Protein AF-A0A3B0W402-F1 (afdb_monomer)

Foldseek 3Di:
DPPPCPVDVVLLVLLVCCLVCVVVLVHPAQALVSSCVSVVHDSVVLVVLLVDPVNVSSVVSRVSSLVRRLVCLVVCCVVVVDDVVVSVVSVVVVVDDDDDDD

InterPro domains:
  IPR032066 DNA-packaging protein gp3 [PF16677] (5-101)

Solvent-accessible surface area (backbone atoms only — not comparable to full-atom values): 6105 Å² total; per-residue (Å²): 129,90,79,80,74,71,83,44,74,62,52,53,49,55,50,55,45,41,65,75,43,31,63,80,72,74,36,98,60,54,38,69,66,60,50,21,62,76,71,72,46,55,58,68,56,56,54,52,44,54,74,35,81,95,32,54,70,53,30,52,52,55,49,52,27,50,50,51,31,49,53,49,42,52,54,32,46,72,74,59,78,42,62,61,70,62,38,52,59,54,40,40,80,75,69,54,72,89,81,77,83,127

Mean predicted aligned error: 6.71 Å

Organism: NCBI:txid652676

Sequence (102 aa):
MARLTIYNKKVLKDANDYLKNYESYNHPLPGITGLSRVLGISLSALKRWRNDEDKQELKTTLEMIKDEQHLLLISKGIIGGFNVAICKLMLHNFGYSNKQKK

Secondary structure (DSSP, 8-state):
-------SHHHHHHHHHHHHHGGGGT-SS--HHHHHHHHT--HHHHHHHHT-GGGHHHHHHHHHHHHHHHHHHHHHHHHT-S-HHHHHHHHHTTT-------

Structure (mmCIF, N/CA/C/O backbone):
data_AF-A0A3B0W402-F1
#
_entry.id   AF-A0A3B0W402-F1
#
loop_
_atom_site.group_PDB
_atom_site.id
_atom_site.type_symbol
_atom_site.label_atom_id
_atom_site.label_alt_id
_atom_site.label_comp_id
_atom_site.label_asym_id
_atom_site.label_entity_id
_atom_site.label_seq_id
_atom_site.pdbx_PDB_ins_code
_atom_site.Cartn_x
_atom_site.Cartn_y
_atom_site.Cartn_z
_atom_site.occupancy
_atom_site.B_iso_or_equiv
_atom_site.auth_seq_id
_atom_site.auth_comp_id
_atom_site.auth_asym_id
_atom_site.auth_atom_id
_atom_site.pdbx_PDB_model_num
ATOM 1 N N . MET A 1 1 ? -26.695 8.192 10.541 1.00 37.34 1 MET A N 1
ATOM 2 C CA . MET A 1 1 ? -26.010 7.073 9.853 1.00 37.34 1 MET A CA 1
ATOM 3 C C . MET A 1 1 ? -25.121 6.346 10.847 1.00 37.34 1 MET A C 1
ATOM 5 O O . MET A 1 1 ? -24.252 6.986 11.425 1.00 37.34 1 MET A O 1
ATOM 9 N N . ALA A 1 2 ? -25.352 5.050 11.067 1.00 34.50 2 ALA A N 1
ATOM 10 C CA . ALA A 1 2 ? -24.548 4.224 11.963 1.00 34.50 2 ALA A CA 1
ATOM 11 C C . ALA A 1 2 ? -23.068 4.271 11.545 1.00 34.50 2 ALA A C 1
ATOM 13 O O . ALA A 1 2 ? -22.686 3.800 10.473 1.00 34.50 2 ALA A O 1
ATOM 14 N N . ARG A 1 3 ? -22.246 4.910 12.382 1.00 44.78 3 ARG A N 1
ATOM 15 C CA . ARG A 1 3 ? -20.794 4.969 12.247 1.00 44.78 3 ARG A CA 1
ATOM 16 C C . ARG A 1 3 ? -20.284 3.563 12.542 1.00 44.78 3 ARG A C 1
ATOM 18 O O . ARG A 1 3 ? -20.071 3.214 13.694 1.00 44.78 3 ARG A O 1
ATOM 25 N N . LEU A 1 4 ? -20.141 2.739 11.508 1.00 42.34 4 LEU A N 1
ATOM 26 C CA . LEU A 1 4 ? -19.410 1.476 11.588 1.00 42.34 4 LEU A CA 1
ATOM 27 C C . LEU A 1 4 ? -17.936 1.815 11.857 1.00 42.34 4 LEU A C 1
ATOM 29 O O . LEU A 1 4 ? -17.109 1.878 10.949 1.00 42.34 4 LEU A O 1
ATOM 33 N N . THR A 1 5 ? -17.605 2.116 13.114 1.00 56.25 5 THR A N 1
ATOM 34 C CA . THR A 1 5 ? -16.232 2.235 13.605 1.00 56.25 5 THR A CA 1
ATOM 35 C C . THR A 1 5 ? -15.652 0.832 13.719 1.00 56.25 5 THR A C 1
ATOM 37 O O . THR A 1 5 ? -15.414 0.320 14.803 1.00 56.25 5 THR A O 1
ATOM 40 N N . ILE A 1 6 ? -15.408 0.204 12.567 1.00 56.47 6 ILE A N 1
ATOM 41 C CA . ILE A 1 6 ? -14.598 -1.020 12.454 1.00 56.47 6 ILE A CA 1
ATOM 42 C C . ILE A 1 6 ? -13.106 -0.665 12.626 1.00 56.47 6 ILE A C 1
ATOM 44 O O . ILE A 1 6 ? -12.237 -1.507 12.447 1.00 56.47 6 ILE A O 1
ATOM 48 N N . TYR A 1 7 ? -12.776 0.587 12.972 1.00 61.12 7 TYR A N 1
ATOM 49 C CA . TYR A 1 7 ? -11.423 0.964 13.353 1.00 61.12 7 TYR A CA 1
ATOM 50 C C . TYR A 1 7 ? -11.090 0.313 14.697 1.00 61.12 7 TYR A C 1
ATOM 52 O O . TYR A 1 7 ? -11.416 0.816 15.767 1.00 61.12 7 TYR A O 1
ATOM 60 N N . ASN A 1 8 ? -10.501 -0.869 14.603 1.00 67.94 8 ASN A N 1
ATOM 61 C CA . ASN A 1 8 ? -10.060 -1.703 15.705 1.00 67.94 8 ASN A CA 1
ATOM 62 C C . ASN A 1 8 ? -8.584 -2.050 15.455 1.00 67.94 8 ASN A C 1
ATOM 64 O O . ASN A 1 8 ? -8.127 -2.014 14.311 1.00 67.94 8 ASN A O 1
ATOM 68 N N . LYS A 1 9 ? -7.849 -2.469 16.491 1.00 75.69 9 LYS A N 1
ATOM 69 C CA . LYS A 1 9 ? -6.468 -2.981 16.401 1.00 75.69 9 LYS A CA 1
ATOM 70 C C . LYS A 1 9 ? -6.294 -4.037 15.299 1.00 75.69 9 LYS A C 1
ATOM 72 O O . LYS A 1 9 ? -5.212 -4.172 14.740 1.00 75.69 9 LYS A O 1
ATOM 77 N N . LYS A 1 10 ? -7.372 -4.747 14.946 1.00 80.81 10 LYS A N 1
ATOM 78 C CA . LYS A 1 10 ? -7.415 -5.681 13.816 1.00 80.81 10 LYS A CA 1
ATOM 79 C C . LYS A 1 10 ? -7.106 -5.014 12.467 1.00 80.81 10 LYS A C 1
ATOM 81 O O . LYS A 1 10 ? -6.288 -5.538 11.734 1.00 80.81 10 LYS A O 1
ATOM 86 N N . VAL A 1 11 ? -7.663 -3.835 12.179 1.00 84.12 11 VAL A N 1
ATOM 87 C CA . VAL A 1 11 ? -7.396 -3.100 10.926 1.00 84.12 11 VAL A CA 1
ATOM 88 C C . VAL A 1 11 ? -5.922 -2.724 10.812 1.00 84.12 11 VAL A C 1
ATOM 90 O O . VAL A 1 11 ? -5.333 -2.877 9.749 1.00 84.12 11 VAL A O 1
ATOM 93 N N . LEU A 1 12 ? -5.317 -2.253 11.906 1.00 84.62 12 LEU A N 1
ATOM 94 C CA . LEU A 1 12 ? -3.886 -1.937 11.943 1.00 84.62 12 LEU A CA 1
ATOM 95 C C . LEU A 1 12 ? -3.027 -3.186 11.743 1.00 84.62 12 LEU A C 1
ATOM 97 O O . LEU A 1 12 ? -2.018 -3.137 11.042 1.00 84.62 12 LEU A O 1
ATOM 101 N N . LYS A 1 13 ? -3.431 -4.312 12.338 1.00 87.31 13 LYS A N 1
ATOM 102 C CA . LYS A 1 13 ? -2.747 -5.592 12.161 1.00 87.31 13 LYS A CA 1
ATOM 103 C C . LYS A 1 13 ? -2.825 -6.067 10.711 1.00 87.31 13 LYS A C 1
ATOM 105 O O . LYS A 1 13 ? -1.789 -6.390 10.148 1.00 87.31 13 LYS A O 1
ATOM 110 N N . ASP A 1 14 ? -4.010 -6.037 10.110 1.00 87.88 14 ASP A N 1
ATOM 111 C CA . ASP A 1 14 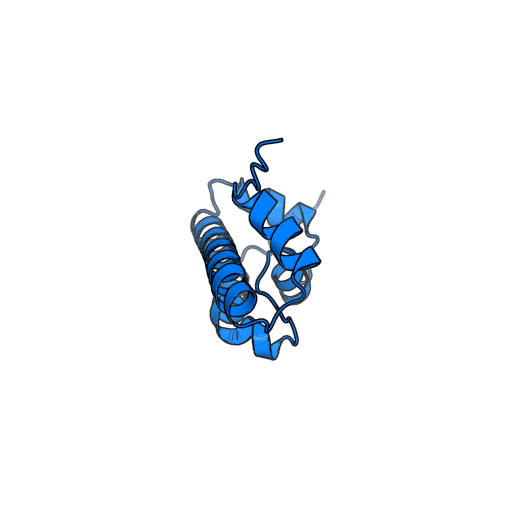? -4.237 -6.450 8.7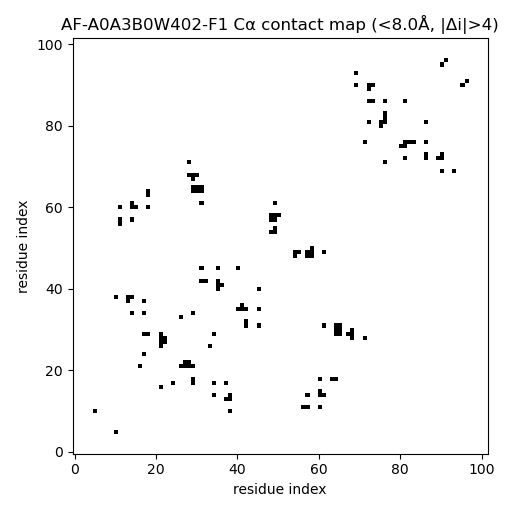23 1.00 87.88 14 ASP A CA 1
ATOM 112 C C . ASP A 1 14 ? -3.521 -5.506 7.737 1.00 87.88 14 ASP A C 1
ATOM 114 O O . ASP A 1 14 ? -2.971 -5.950 6.735 1.00 87.88 14 ASP A O 1
ATOM 118 N N . ALA A 1 15 ? -3.446 -4.203 8.038 1.00 88.56 15 ALA A N 1
ATOM 119 C CA . ALA A 1 15 ? -2.697 -3.243 7.227 1.00 88.56 15 ALA A CA 1
ATOM 120 C C . ALA A 1 15 ? -1.177 -3.448 7.301 1.00 88.56 15 ALA A C 1
ATOM 122 O O . ALA A 1 15 ? -0.497 -3.370 6.278 1.00 88.56 15 ALA A O 1
ATOM 123 N N . ASN A 1 16 ? -0.642 -3.737 8.490 1.00 87.75 16 ASN A N 1
ATOM 124 C CA . ASN A 1 16 ? 0.774 -4.071 8.655 1.00 87.75 16 ASN A CA 1
ATOM 125 C C . ASN A 1 16 ? 1.122 -5.443 8.066 1.00 87.75 16 ASN A C 1
ATOM 127 O O . 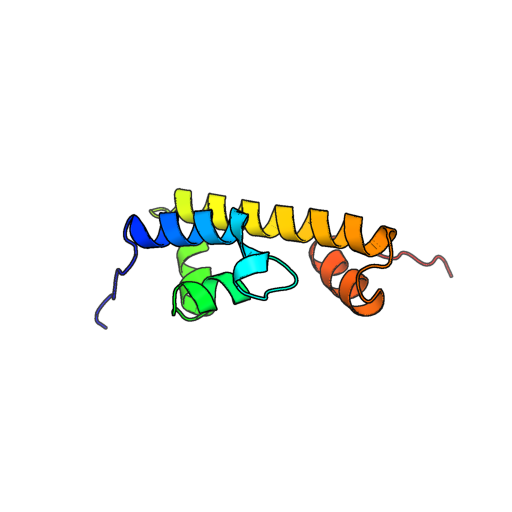ASN A 1 16 ? 2.214 -5.611 7.526 1.00 87.75 16 ASN A O 1
ATOM 131 N N . ASP A 1 17 ? 0.211 -6.414 8.150 1.00 90.50 17 ASP A N 1
ATOM 132 C CA . ASP A 1 17 ? 0.353 -7.695 7.460 1.00 90.50 17 ASP A CA 1
ATOM 133 C C . ASP A 1 17 ? 0.398 -7.486 5.945 1.00 90.50 17 ASP A C 1
ATOM 135 O O . ASP A 1 17 ? 1.329 -7.948 5.294 1.00 90.50 17 ASP A O 1
ATOM 139 N N . TYR A 1 18 ? -0.528 -6.693 5.399 1.00 90.00 18 TYR A N 1
ATOM 140 C CA . TYR A 1 18 ? -0.552 -6.361 3.977 1.00 90.00 18 TYR A CA 1
ATOM 141 C C . TYR A 1 18 ? 0.743 -5.695 3.506 1.00 90.00 18 TYR A C 1
ATOM 143 O O . TYR A 1 18 ? 1.235 -6.019 2.432 1.00 90.00 18 TYR A O 1
ATOM 151 N N . LEU A 1 19 ? 1.329 -4.798 4.305 1.00 88.50 19 LEU A N 1
ATOM 152 C CA . LEU A 1 19 ? 2.610 -4.172 3.969 1.00 88.50 19 LEU A CA 1
ATOM 153 C C . LEU A 1 19 ? 3.727 -5.210 3.776 1.00 88.50 19 LEU A C 1
ATOM 155 O O . LEU A 1 19 ? 4.548 -5.048 2.881 1.00 88.50 19 LEU A O 1
ATOM 159 N N . LYS A 1 20 ? 3.743 -6.283 4.573 1.00 87.94 20 LYS A N 1
ATOM 160 C CA . LYS A 1 20 ? 4.771 -7.333 4.497 1.00 87.94 20 LYS A CA 1
ATOM 161 C C . LYS A 1 20 ? 4.444 -8.429 3.486 1.00 87.94 20 LYS A C 1
ATOM 163 O O . LYS A 1 20 ? 5.348 -8.982 2.877 1.00 87.94 20 LYS A O 1
ATOM 168 N N . ASN A 1 21 ? 3.161 -8.739 3.322 1.00 89.00 21 ASN A 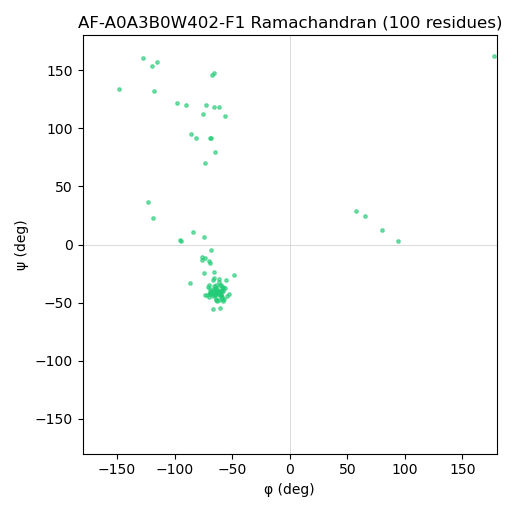N 1
ATOM 169 C CA . ASN A 1 21 ? 2.671 -9.916 2.608 1.00 89.00 21 ASN A CA 1
ATOM 170 C C . ASN A 1 21 ? 1.807 -9.560 1.386 1.00 89.00 21 ASN A C 1
ATOM 172 O O . ASN A 1 21 ? 1.005 -10.386 0.957 1.00 89.00 21 ASN A O 1
ATOM 176 N N . TYR A 1 22 ? 1.928 -8.357 0.806 1.00 86.25 22 TYR A N 1
ATOM 177 C CA . TYR A 1 22 ? 1.105 -7.940 -0.346 1.00 86.25 22 TYR A CA 1
ATOM 178 C C . TYR A 1 22 ? 1.192 -8.917 -1.534 1.00 86.25 22 TYR A C 1
ATOM 180 O O . TYR A 1 22 ? 0.204 -9.092 -2.249 1.00 86.25 22 TYR A O 1
ATOM 188 N N . GLU A 1 23 ? 2.328 -9.599 -1.712 1.00 85.81 23 GLU A N 1
ATOM 189 C CA . GLU A 1 23 ? 2.521 -10.631 -2.740 1.00 85.81 23 GLU A CA 1
ATOM 190 C C . GLU A 1 23 ? 1.606 -11.849 -2.520 1.00 85.81 23 GLU A C 1
ATOM 192 O O . GLU A 1 23 ? 1.036 -12.374 -3.477 1.00 85.81 23 GLU A O 1
ATOM 197 N N . SER A 1 24 ? 1.367 -12.240 -1.264 1.00 86.81 24 SER A N 1
ATOM 198 C CA . SER A 1 24 ? 0.458 -13.338 -0.895 1.00 86.81 24 SER A CA 1
ATOM 199 C C . SER A 1 24 ? -1.005 -13.033 -1.227 1.00 86.81 24 SER A C 1
ATOM 201 O O . SER A 1 24 ? -1.797 -13.948 -1.441 1.00 86.81 24 SER A O 1
ATOM 203 N N . TYR A 1 25 ? -1.368 -11.750 -1.324 1.00 83.56 25 TYR A N 1
ATOM 204 C CA . TYR A 1 25 ? -2.691 -11.304 -1.776 1.00 83.56 25 TYR A CA 1
ATOM 205 C C . TYR A 1 25 ? -2.805 -11.234 -3.308 1.00 83.56 25 TYR A C 1
ATOM 207 O O . TYR A 1 25 ? -3.781 -10.695 -3.830 1.00 83.56 25 TYR A O 1
ATOM 215 N N . ASN A 1 26 ? -1.824 -11.780 -4.037 1.00 82.38 26 ASN A N 1
ATOM 216 C CA . ASN A 1 26 ? -1.750 -11.771 -5.498 1.00 82.38 26 ASN A CA 1
ATOM 217 C C . ASN A 1 26 ? -1.777 -10.348 -6.088 1.00 82.38 26 ASN A C 1
ATOM 219 O O . ASN A 1 26 ? -2.263 -10.117 -7.198 1.00 82.38 26 ASN A O 1
ATOM 223 N N . HIS A 1 27 ? -1.282 -9.370 -5.325 1.00 85.69 27 HIS A N 1
ATOM 224 C CA . HIS A 1 27 ? -1.154 -7.995 -5.777 1.00 85.69 27 HIS A CA 1
ATOM 225 C C . HIS A 1 27 ? 0.287 -7.750 -6.240 1.00 85.69 27 HIS A C 1
ATOM 227 O O . HIS A 1 27 ? 1.214 -7.884 -5.444 1.00 85.69 27 HIS A O 1
ATOM 233 N N . PRO A 1 28 ? 0.506 -7.335 -7.502 1.00 83.06 28 PRO A N 1
ATOM 23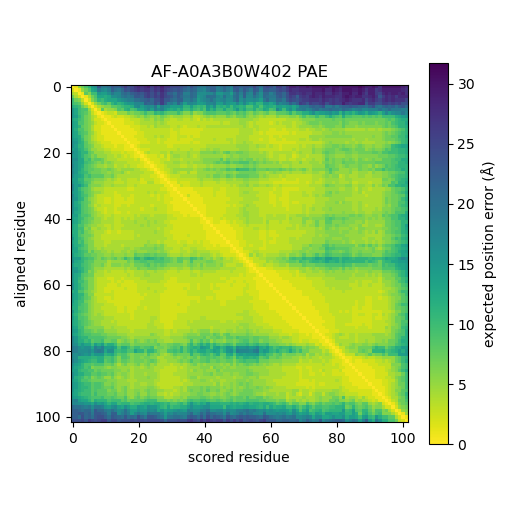4 C CA . PRO A 1 28 ? 1.854 -7.100 -8.025 1.00 83.06 28 PRO A CA 1
ATOM 235 C C . PRO A 1 28 ? 2.532 -5.868 -7.411 1.00 83.06 28 PRO A C 1
ATOM 237 O O . PRO A 1 28 ? 3.731 -5.666 -7.595 1.00 83.06 28 PRO A O 1
ATOM 240 N N . LEU A 1 29 ? 1.759 -5.018 -6.732 1.00 87.19 29 LEU A N 1
ATOM 241 C CA . LEU A 1 29 ? 2.212 -3.759 -6.169 1.00 87.19 29 LEU A CA 1
ATOM 242 C C . LEU A 1 29 ? 1.420 -3.445 -4.888 1.00 87.19 29 LEU A C 1
ATOM 244 O O . LEU A 1 29 ? 0.183 -3.528 -4.908 1.00 87.19 29 LEU A O 1
ATOM 248 N N . PRO A 1 30 ? 2.082 -3.038 -3.792 1.00 91.00 30 PRO A N 1
ATOM 249 C CA . PRO A 1 30 ? 1.386 -2.533 -2.621 1.00 91.00 30 PRO A CA 1
ATOM 250 C C . PRO A 1 30 ? 0.679 -1.215 -2.966 1.00 91.00 30 PRO A C 1
ATOM 252 O O . PRO A 1 30 ? 1.110 -0.444 -3.823 1.00 91.00 30 PRO A O 1
ATOM 255 N N . GLY A 1 31 ? -0.462 -0.966 -2.329 1.00 90.12 31 GLY A N 1
ATOM 256 C CA . GLY A 1 31 ? -1.245 0.232 -2.593 1.00 90.12 31 GLY A CA 1
ATOM 257 C C . GLY A 1 31 ? -2.543 0.285 -1.800 1.00 90.12 31 GLY A C 1
ATOM 258 O O . GLY A 1 31 ? -3.056 -0.726 -1.319 1.00 90.12 31 GLY A O 1
ATOM 259 N N . ILE A 1 32 ? -3.104 1.491 -1.709 1.00 89.06 32 ILE A N 1
ATOM 260 C CA . ILE A 1 32 ? -4.328 1.783 -0.945 1.00 89.06 32 ILE A CA 1
ATOM 261 C C . ILE A 1 32 ? -5.522 0.977 -1.483 1.00 89.06 32 ILE A C 1
ATOM 263 O O . ILE A 1 32 ? -6.367 0.524 -0.714 1.00 89.06 32 ILE A O 1
ATOM 267 N N . THR A 1 33 ? -5.582 0.757 -2.799 1.00 89.00 33 THR A N 1
ATOM 268 C CA . THR A 1 33 ? -6.629 -0.051 -3.441 1.00 89.00 33 THR A CA 1
ATOM 269 C C . THR A 1 33 ? -6.581 -1.509 -2.998 1.00 89.00 33 THR A C 1
ATOM 271 O O . THR A 1 33 ? -7.612 -2.053 -2.605 1.00 89.00 33 THR A O 1
ATOM 274 N N . GLY A 1 34 ? -5.395 -2.121 -2.987 1.00 88.81 34 GLY A N 1
ATOM 275 C CA . GLY A 1 34 ? -5.232 -3.501 -2.538 1.00 88.81 34 GLY A CA 1
ATOM 276 C C . GLY A 1 34 ? -5.560 -3.657 -1.055 1.00 88.81 34 GLY A C 1
ATOM 277 O O . GLY A 1 34 ? -6.341 -4.533 -0.691 1.00 88.81 34 GLY A O 1
ATOM 278 N N . LEU A 1 35 ? -5.095 -2.725 -0.219 1.00 88.62 35 LEU A N 1
ATOM 279 C CA . LEU A 1 35 ? -5.437 -2.721 1.202 1.00 88.62 35 LEU A CA 1
ATOM 280 C C . LEU A 1 35 ? -6.951 -2.578 1.432 1.00 88.62 35 LEU A C 1
ATOM 282 O O . LEU A 1 35 ? -7.517 -3.281 2.264 1.00 88.62 35 LEU A O 1
ATOM 286 N N . SER A 1 36 ? -7.635 -1.709 0.678 1.00 89.31 36 SER A N 1
ATOM 287 C CA . SER A 1 36 ? -9.092 -1.547 0.803 1.00 89.31 36 SER A CA 1
ATOM 288 C C . SER A 1 36 ? -9.852 -2.847 0.515 1.00 89.31 36 SER A C 1
ATOM 290 O O . SER A 1 36 ? -10.840 -3.146 1.187 1.00 89.31 36 SER A O 1
ATOM 292 N N . ARG A 1 37 ? -9.345 -3.664 -0.422 1.00 89.00 37 ARG A N 1
ATOM 293 C CA . ARG A 1 37 ? -9.908 -4.976 -0.752 1.00 89.00 37 ARG A CA 1
ATOM 294 C C . ARG A 1 37 ? -9.697 -5.988 0.373 1.00 89.00 37 ARG A C 1
ATOM 296 O O . ARG A 1 37 ? -10.646 -6.695 0.692 1.00 89.00 37 ARG A O 1
ATOM 303 N N . VAL A 1 38 ? -8.509 -6.020 0.982 1.00 87.88 38 VAL A N 1
ATOM 304 C CA . VAL A 1 38 ? -8.192 -6.899 2.127 1.00 87.88 38 VAL A CA 1
ATOM 305 C C . VAL A 1 38 ? -9.033 -6.540 3.351 1.00 87.88 38 VAL A C 1
ATOM 307 O O . VAL A 1 38 ? -9.606 -7.413 3.992 1.00 87.88 38 VAL A O 1
ATOM 310 N N . LEU A 1 39 ? -9.178 -5.245 3.631 1.00 85.81 39 LEU A N 1
ATOM 311 C CA . LEU A 1 39 ? -9.970 -4.743 4.755 1.00 85.81 39 LEU A CA 1
ATOM 312 C C . LEU A 1 39 ? -11.490 -4.800 4.515 1.00 85.81 39 LEU A C 1
ATOM 314 O O . LEU A 1 39 ? -12.261 -4.556 5.442 1.00 85.81 39 LEU A O 1
ATOM 318 N N . GLY A 1 40 ? -11.938 -5.070 3.284 1.00 87.12 40 GLY A N 1
ATOM 319 C CA . GLY A 1 40 ? -13.360 -5.116 2.931 1.00 87.12 40 GLY A CA 1
ATOM 320 C C . GLY A 1 40 ? -14.081 -3.766 3.038 1.00 87.12 40 GLY A C 1
ATOM 321 O O . GLY A 1 40 ? -15.297 -3.732 3.219 1.00 87.12 40 GLY A O 1
ATOM 322 N N . ILE A 1 41 ? -13.356 -2.649 2.938 1.00 87.62 41 ILE A N 1
ATOM 323 C CA . ILE A 1 41 ? -13.916 -1.294 3.031 1.00 87.62 41 ILE A CA 1
ATOM 324 C C . ILE A 1 41 ? -13.764 -0.541 1.713 1.00 87.62 41 ILE A C 1
ATOM 326 O O . ILE A 1 41 ? -12.883 -0.820 0.904 1.00 87.62 41 ILE A O 1
ATOM 330 N N . SER A 1 42 ? -14.612 0.463 1.493 1.00 88.31 42 SER A N 1
ATOM 331 C CA . SER A 1 42 ? -14.491 1.297 0.300 1.00 88.31 42 SER A CA 1
ATOM 332 C C . SER A 1 42 ? -13.215 2.144 0.338 1.00 88.31 42 SER A C 1
ATOM 334 O O . SER A 1 42 ? -12.798 2.643 1.387 1.00 88.31 42 SER A O 1
ATOM 336 N N . LEU A 1 43 ? -12.620 2.378 -0.835 1.00 87.69 43 LEU A N 1
ATOM 337 C CA . LEU A 1 43 ? -11.434 3.228 -0.976 1.00 87.69 43 LEU A CA 1
ATOM 338 C C . LEU A 1 43 ? -11.666 4.639 -0.409 1.00 87.69 43 LEU A C 1
ATOM 340 O O . LEU A 1 43 ? -10.778 5.230 0.200 1.00 87.69 43 LEU A O 1
ATOM 344 N N . SER A 1 44 ? -12.876 5.175 -0.584 1.00 87.88 44 SER A N 1
ATOM 345 C CA . SER A 1 44 ? -13.283 6.475 -0.046 1.00 87.88 44 SER A CA 1
ATOM 346 C C . SER A 1 44 ? -13.325 6.480 1.483 1.00 87.88 44 SER A C 1
ATOM 348 O O . SER A 1 44 ? -12.922 7.467 2.096 1.00 87.88 44 SER A O 1
ATOM 350 N N . ALA A 1 45 ? -13.770 5.385 2.110 1.00 87.31 45 ALA A N 1
ATOM 351 C CA . ALA A 1 45 ? -13.730 5.242 3.562 1.00 87.31 45 ALA A CA 1
ATOM 352 C C . ALA A 1 45 ? -12.285 5.169 4.075 1.00 87.31 45 ALA A C 1
ATOM 354 O O . ALA A 1 45 ? -11.940 5.886 5.012 1.00 87.31 45 ALA A O 1
ATOM 355 N N . LEU A 1 46 ? -11.422 4.393 3.412 1.00 86.94 46 LEU A N 1
ATOM 356 C CA . LEU A 1 46 ? -10.005 4.295 3.771 1.00 86.94 46 LEU A CA 1
ATOM 357 C C . LEU A 1 46 ? -9.274 5.642 3.614 1.00 86.94 46 LEU A C 1
ATOM 359 O O . LEU A 1 46 ? -8.517 6.049 4.490 1.00 86.94 46 LEU A O 1
ATOM 363 N N . LYS A 1 47 ? -9.556 6.390 2.540 1.00 85.56 47 LYS A N 1
ATOM 364 C CA . LYS A 1 47 ? -9.032 7.753 2.345 1.00 85.56 47 LYS A CA 1
ATOM 365 C C . LYS A 1 47 ? -9.526 8.731 3.408 1.00 85.56 47 LYS A C 1
ATOM 367 O O . LYS A 1 47 ? -8.750 9.564 3.857 1.00 85.56 47 LYS A O 1
ATOM 372 N N . ARG A 1 48 ? -10.790 8.629 3.832 1.00 86.88 48 ARG A N 1
ATOM 373 C CA . ARG A 1 48 ? -11.310 9.429 4.952 1.00 86.88 48 ARG A CA 1
ATOM 374 C C . ARG A 1 48 ? -10.545 9.144 6.240 1.00 86.88 48 ARG A C 1
ATOM 376 O O . ARG A 1 48 ? -10.221 10.082 6.949 1.00 86.88 48 ARG A O 1
ATOM 383 N N . TRP A 1 49 ? -10.216 7.880 6.509 1.00 84.94 49 TRP A N 1
ATOM 384 C CA . TRP A 1 49 ? -9.447 7.500 7.697 1.00 84.94 49 TRP A CA 1
ATOM 385 C C . TRP A 1 49 ? -8.015 8.033 7.685 1.00 84.94 49 TRP A C 1
ATOM 387 O O . TRP A 1 49 ? -7.481 8.311 8.749 1.00 84.94 49 TRP A O 1
ATOM 397 N N . ARG A 1 50 ? -7.417 8.237 6.506 1.00 83.50 50 ARG A N 1
ATOM 398 C CA . ARG A 1 50 ? -6.100 8.878 6.380 1.00 83.50 50 ARG A CA 1
ATOM 399 C C . ARG A 1 50 ? -6.075 10.317 6.917 1.00 83.50 50 ARG A C 1
ATOM 401 O O . ARG A 1 50 ? -5.037 10.763 7.391 1.00 83.50 50 ARG A O 1
ATOM 408 N N . ASN A 1 51 ? -7.193 11.032 6.812 1.00 82.94 51 ASN A N 1
ATOM 409 C CA . ASN A 1 51 ? -7.314 12.431 7.238 1.00 82.94 51 ASN A CA 1
ATOM 410 C C . ASN A 1 51 ? -7.861 12.571 8.668 1.00 82.94 51 ASN A C 1
ATOM 412 O O . ASN A 1 51 ? -8.118 13.682 9.113 1.00 82.94 51 ASN A O 1
ATOM 416 N N . ASP A 1 52 ? -8.101 11.453 9.350 1.00 84.81 52 ASP A N 1
ATOM 417 C CA . ASP A 1 52 ? -8.711 11.397 10.675 1.00 84.81 52 ASP A CA 1
ATOM 418 C C . ASP A 1 52 ? -7.598 11.468 11.731 1.00 84.81 52 ASP A C 1
ATOM 420 O O . ASP A 1 52 ? -6.696 10.624 11.738 1.00 84.81 52 ASP A O 1
ATOM 424 N N . GL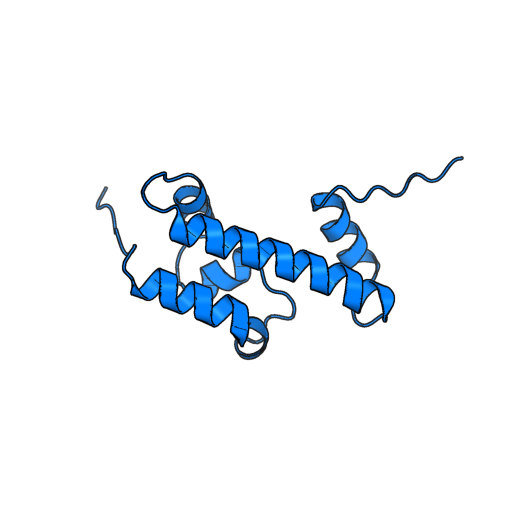U A 1 53 ? -7.624 12.481 12.599 1.00 78.44 53 GLU A N 1
ATOM 425 C CA . GLU A 1 53 ? -6.522 12.737 13.537 1.00 78.44 53 GLU A CA 1
ATOM 426 C C . GLU A 1 53 ? -6.371 11.629 14.583 1.00 78.44 53 GLU A C 1
ATOM 428 O O . GLU A 1 53 ? -5.248 11.294 14.955 1.00 78.44 53 GLU A O 1
ATOM 433 N N . ASP A 1 54 ? -7.473 10.974 14.951 1.00 79.62 54 ASP A N 1
ATOM 434 C CA . ASP A 1 54 ? -7.509 9.832 15.872 1.00 79.62 54 ASP A CA 1
ATOM 435 C C . ASP A 1 54 ? -6.865 8.552 15.296 1.00 79.62 54 ASP A C 1
ATOM 437 O O . ASP A 1 54 ? -6.782 7.524 15.970 1.00 79.62 54 ASP A O 1
ATOM 441 N N . LYS A 1 55 ? -6.433 8.571 14.026 1.00 81.38 55 LYS A N 1
ATOM 442 C CA . LYS A 1 55 ? -5.936 7.397 13.288 1.00 81.38 55 LYS A CA 1
ATOM 443 C C . LYS A 1 55 ? -4.525 7.596 12.741 1.00 81.38 55 LYS A C 1
ATOM 445 O O . LYS A 1 55 ? -4.205 7.093 11.661 1.00 81.38 55 LYS A O 1
ATOM 450 N N . GLN A 1 56 ? -3.669 8.292 13.496 1.00 82.88 56 GLN A N 1
ATOM 451 C CA . GLN A 1 56 ? -2.270 8.527 13.109 1.00 82.88 56 GLN A CA 1
ATOM 452 C C . GLN A 1 56 ? -1.534 7.229 12.758 1.00 82.88 56 GLN A C 1
ATOM 454 O O . GLN A 1 56 ? -0.845 7.183 11.748 1.00 82.88 56 GLN A O 1
ATOM 459 N N . GLU A 1 57 ? -1.721 6.153 13.526 1.00 84.75 57 GLU A N 1
ATOM 460 C CA . GLU A 1 57 ? -1.046 4.874 13.258 1.00 84.75 57 GLU A CA 1
ATOM 461 C C . GLU A 1 57 ? -1.399 4.310 11.874 1.00 84.75 57 GLU A C 1
ATOM 463 O O . GLU A 1 57 ? -0.520 3.887 11.125 1.00 84.75 57 GLU A O 1
ATOM 468 N N . LEU A 1 58 ? -2.679 4.363 11.491 1.00 85.94 58 LEU A N 1
ATOM 469 C CA . LEU A 1 58 ? -3.118 3.896 10.176 1.00 85.94 58 LEU A CA 1
ATOM 470 C C . LEU A 1 58 ? -2.601 4.813 9.075 1.00 85.94 58 LEU A C 1
ATOM 472 O O . LEU A 1 58 ? -2.215 4.327 8.014 1.00 85.94 58 LEU A O 1
ATOM 476 N N . LYS A 1 59 ? -2.579 6.127 9.316 1.00 88.56 59 LYS A N 1
ATOM 477 C CA . LYS A 1 59 ? -1.980 7.086 8.388 1.00 88.56 59 LYS A CA 1
ATOM 478 C C . LYS A 1 59 ? -0.510 6.742 8.136 1.00 88.56 59 LYS A C 1
ATOM 480 O O . LYS A 1 59 ? -0.143 6.605 6.973 1.00 88.56 59 LYS A O 1
ATOM 485 N N . THR A 1 60 ? 0.276 6.494 9.184 1.00 89.94 60 THR A N 1
ATOM 486 C CA . THR A 1 60 ? 1.677 6.067 9.064 1.00 89.94 60 THR A CA 1
ATOM 487 C C . THR A 1 60 ? 1.798 4.781 8.246 1.00 89.94 60 THR A C 1
ATOM 489 O O . THR A 1 60 ? 2.586 4.729 7.306 1.00 89.94 60 THR A O 1
ATOM 492 N N . THR A 1 61 ? 0.977 3.759 8.513 1.00 90.00 61 THR A N 1
ATOM 493 C CA . THR A 1 61 ? 0.990 2.516 7.717 1.00 90.00 61 THR A CA 1
ATOM 494 C C . THR A 1 61 ? 0.629 2.751 6.249 1.00 90.00 61 THR A C 1
ATOM 496 O O . THR A 1 61 ? 1.267 2.187 5.363 1.00 90.00 61 THR A O 1
ATOM 499 N N . LEU A 1 62 ? -0.359 3.602 5.955 1.00 90.44 62 LEU A N 1
ATOM 500 C CA . LEU A 1 62 ? -0.717 3.960 4.578 1.00 90.44 62 LEU A CA 1
ATOM 501 C C . LEU A 1 62 ? 0.410 4.695 3.847 1.00 90.44 62 LEU A C 1
ATOM 503 O O . LEU A 1 62 ? 0.554 4.529 2.634 1.00 90.44 62 LEU A O 1
ATOM 507 N N . GLU A 1 63 ? 1.172 5.521 4.559 1.00 91.06 63 GLU A N 1
ATOM 508 C CA . GLU A 1 63 ? 2.327 6.226 4.006 1.00 91.06 63 GLU A CA 1
ATOM 509 C C . GLU A 1 63 ? 3.466 5.254 3.716 1.00 91.06 63 GLU A C 1
ATOM 511 O O . GLU A 1 63 ? 3.928 5.220 2.579 1.00 91.06 63 GLU A O 1
ATOM 516 N N . MET A 1 64 ? 3.774 4.341 4.641 1.00 91.69 64 MET A N 1
ATOM 517 C CA . MET A 1 64 ? 4.761 3.282 4.401 1.00 91.69 64 MET A CA 1
ATOM 518 C C . MET A 1 64 ? 4.385 2.382 3.210 1.00 91.69 64 MET A C 1
ATOM 520 O O . MET A 1 64 ? 5.240 2.055 2.394 1.00 91.69 64 MET A O 1
ATOM 524 N N . ILE A 1 65 ? 3.102 2.029 3.042 1.00 91.62 65 ILE A N 1
ATOM 525 C CA . ILE A 1 65 ? 2.623 1.288 1.856 1.00 91.62 65 ILE A CA 1
ATOM 526 C C . ILE A 1 65 ? 2.909 2.069 0.566 1.00 91.62 65 ILE A C 1
ATOM 528 O O . ILE A 1 65 ? 3.259 1.480 -0.458 1.00 91.62 65 ILE A O 1
ATOM 532 N N . LYS A 1 66 ? 2.726 3.393 0.596 1.00 90.81 66 LYS A N 1
ATOM 5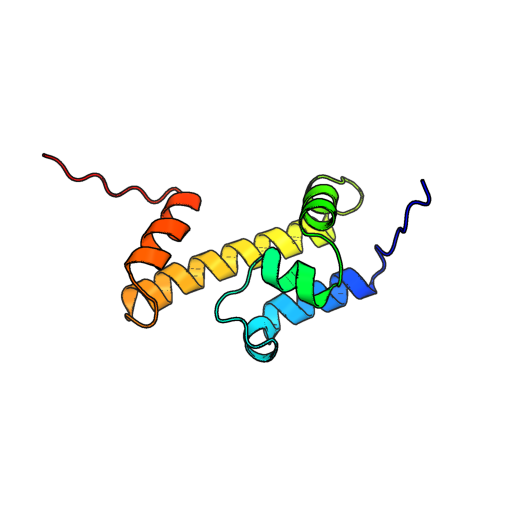33 C CA . LYS A 1 66 ? 2.961 4.265 -0.558 1.00 90.81 66 LYS A CA 1
ATOM 534 C C . LYS A 1 66 ? 4.460 4.399 -0.862 1.00 90.81 66 LYS A C 1
ATOM 536 O O . LYS A 1 66 ? 4.826 4.442 -2.035 1.00 90.81 66 LYS A O 1
ATOM 541 N N . ASP A 1 67 ? 5.307 4.443 0.159 1.00 91.62 67 ASP A N 1
ATOM 542 C CA . ASP A 1 67 ? 6.762 4.478 -0.006 1.00 91.62 67 ASP A CA 1
ATOM 543 C C . ASP A 1 67 ? 7.299 3.152 -0.556 1.00 91.62 67 ASP A C 1
ATOM 545 O O . ASP A 1 67 ? 8.107 3.148 -1.483 1.00 91.62 67 ASP A O 1
ATOM 549 N N . GLU A 1 68 ? 6.773 2.019 -0.090 1.00 91.56 68 GLU A N 1
ATOM 550 C CA . GLU A 1 68 ? 7.157 0.708 -0.621 1.00 91.56 68 GLU A CA 1
ATOM 551 C C . GLU A 1 68 ? 6.718 0.542 -2.083 1.00 91.56 68 GLU A C 1
ATOM 553 O O . GLU A 1 68 ? 7.471 0.069 -2.938 1.00 91.56 68 GLU A O 1
ATOM 558 N N . GLN A 1 69 ? 5.514 1.024 -2.412 1.00 91.25 69 GLN A N 1
ATOM 559 C CA . GLN A 1 69 ? 5.039 1.110 -3.791 1.00 91.25 69 GLN A CA 1
ATOM 560 C C . GLN A 1 69 ? 6.022 1.894 -4.668 1.00 91.25 69 GLN A C 1
ATOM 562 O O . GLN A 1 69 ? 6.323 1.484 -5.791 1.00 91.25 69 GLN A O 1
ATO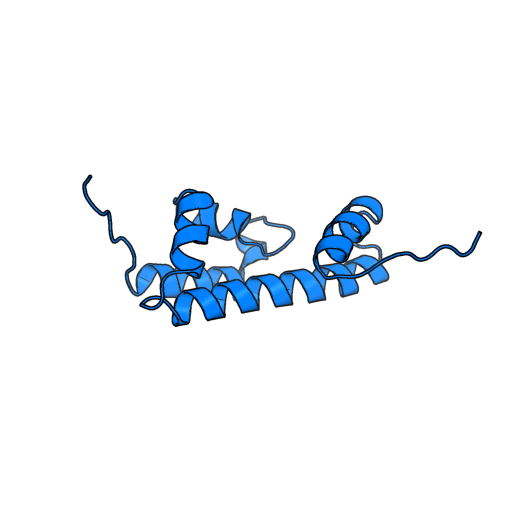M 567 N N . HIS A 1 70 ? 6.512 3.023 -4.161 1.00 90.62 70 HIS A N 1
ATOM 568 C CA . HIS A 1 70 ? 7.466 3.865 -4.861 1.00 90.62 70 HIS A CA 1
ATOM 569 C C . HIS A 1 70 ? 8.797 3.145 -5.109 1.00 90.62 70 HIS A C 1
ATOM 571 O O . HIS A 1 70 ? 9.277 3.103 -6.245 1.00 90.62 70 HIS A O 1
ATOM 577 N N . LEU A 1 71 ? 9.356 2.526 -4.068 1.00 90.50 71 LEU A N 1
ATOM 578 C CA . LEU A 1 71 ? 10.620 1.797 -4.130 1.00 90.50 71 LEU A CA 1
ATOM 579 C C . LEU A 1 71 ? 10.554 0.636 -5.132 1.00 90.50 71 LEU A C 1
ATOM 581 O O . LEU A 1 71 ? 11.456 0.474 -5.958 1.00 90.50 71 LEU A O 1
ATOM 585 N N . LEU A 1 72 ? 9.457 -0.125 -5.131 1.00 89.75 72 LEU A N 1
ATOM 586 C CA . LEU A 1 72 ? 9.242 -1.225 -6.073 1.00 89.75 72 LEU A CA 1
ATOM 587 C C . LEU A 1 72 ? 9.094 -0.747 -7.517 1.00 89.75 72 LEU A C 1
ATOM 589 O O . LEU A 1 72 ? 9.652 -1.374 -8.418 1.00 89.75 72 LEU A O 1
ATOM 593 N N . LEU A 1 73 ? 8.370 0.352 -7.755 1.00 90.00 73 LEU A N 1
ATOM 594 C CA . LEU A 1 73 ? 8.222 0.929 -9.095 1.00 90.00 73 LEU A CA 1
ATOM 595 C C . LEU A 1 73 ? 9.564 1.371 -9.676 1.00 90.00 73 LEU A C 1
ATOM 597 O O . LEU A 1 73 ? 9.808 1.148 -10.861 1.00 90.00 73 LEU A O 1
ATOM 601 N N . ILE A 1 74 ? 10.431 1.965 -8.853 1.00 88.44 74 ILE A N 1
ATOM 602 C CA . ILE A 1 74 ? 11.788 2.340 -9.261 1.00 88.44 74 ILE A CA 1
ATOM 603 C C . ILE A 1 74 ? 12.611 1.082 -9.536 1.00 88.44 74 ILE A C 1
ATOM 605 O O . ILE A 1 74 ? 13.125 0.917 -10.639 1.00 88.44 74 ILE A O 1
ATOM 609 N N . SER A 1 75 ? 12.696 0.171 -8.566 1.00 87.94 75 SER A N 1
ATOM 610 C CA . SER A 1 75 ? 13.545 -1.019 -8.655 1.00 87.94 75 SER A CA 1
ATOM 611 C C . SER A 1 75 ? 13.151 -1.916 -9.834 1.00 87.94 75 SER A C 1
ATOM 613 O O . SER A 1 75 ? 13.952 -2.164 -10.738 1.00 87.94 75 SER A O 1
ATOM 615 N N . LYS A 1 76 ? 11.879 -2.327 -9.911 1.00 86.69 76 LYS A N 1
ATOM 616 C CA . LYS A 1 76 ? 11.393 -3.180 -11.006 1.00 86.69 76 LYS A CA 1
ATOM 617 C C . LYS A 1 76 ? 11.231 -2.424 -12.323 1.00 86.69 76 LYS A C 1
ATOM 619 O O . LYS A 1 76 ? 11.318 -3.048 -13.378 1.00 86.69 76 LYS A O 1
ATOM 624 N N . GLY A 1 77 ? 11.039 -1.105 -12.288 1.00 84.12 77 GLY A N 1
ATOM 625 C CA . GLY A 1 77 ? 11.076 -0.263 -13.484 1.00 84.12 77 GLY A CA 1
ATOM 626 C C . GLY A 1 77 ? 12.461 -0.225 -14.135 1.00 84.12 77 GLY A C 1
ATOM 627 O O . GLY A 1 77 ? 12.545 -0.265 -15.358 1.00 84.12 77 GLY A O 1
ATOM 628 N N . ILE A 1 78 ? 13.534 -0.209 -13.335 1.00 82.81 78 ILE A N 1
ATOM 629 C CA . ILE A 1 78 ? 14.926 -0.253 -13.817 1.00 82.81 78 ILE A CA 1
ATOM 630 C C . ILE A 1 78 ? 15.291 -1.653 -14.323 1.00 82.81 78 ILE A C 1
ATOM 632 O O . ILE A 1 78 ? 15.886 -1.786 -15.388 1.00 82.81 78 ILE A O 1
ATOM 636 N N . I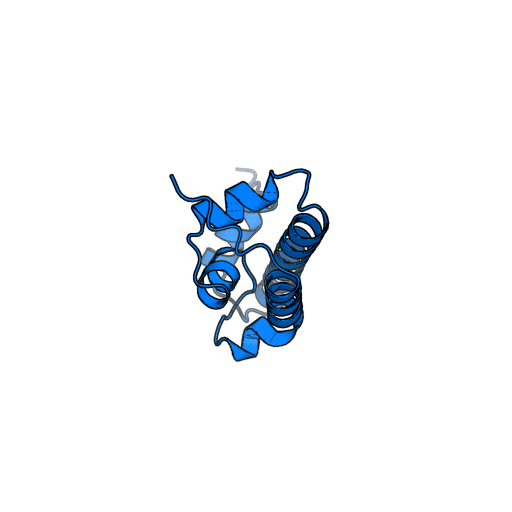LE A 1 79 ? 14.907 -2.699 -13.586 1.00 86.69 79 ILE A N 1
ATOM 637 C CA . ILE A 1 79 ? 15.225 -4.099 -13.923 1.00 86.69 79 ILE A CA 1
ATOM 638 C C . ILE A 1 79 ? 14.380 -4.610 -15.113 1.00 86.69 79 ILE A C 1
ATOM 640 O O . ILE A 1 79 ? 14.658 -5.666 -15.674 1.00 86.69 79 ILE A O 1
ATOM 644 N N . GLY A 1 80 ? 13.349 -3.866 -15.531 1.00 80.56 80 GLY A N 1
ATOM 645 C CA . GLY A 1 80 ? 12.452 -4.249 -16.627 1.00 80.56 80 GLY A CA 1
ATOM 646 C C . GLY A 1 80 ? 11.367 -5.256 -16.226 1.00 80.56 80 GLY A C 1
ATOM 647 O O . GLY A 1 80 ? 10.692 -5.811 -17.087 1.00 80.56 80 GLY A O 1
ATOM 648 N N . GLY A 1 81 ? 11.168 -5.482 -14.924 1.00 79.00 81 GLY A N 1
ATOM 649 C CA . GLY A 1 81 ? 10.141 -6.385 -14.395 1.00 79.00 81 GLY A CA 1
ATOM 650 C C . GLY A 1 81 ? 8.719 -5.816 -14.443 1.00 79.00 81 GLY A C 1
ATOM 651 O O . GLY A 1 81 ? 7.756 -6.556 -14.257 1.00 79.00 81 GLY A O 1
ATOM 652 N N . PHE A 1 82 ? 8.569 -4.512 -14.690 1.00 82.94 82 PHE A N 1
ATOM 653 C CA . PHE A 1 82 ? 7.273 -3.856 -14.845 1.00 82.94 82 PHE A CA 1
ATOM 654 C C . PHE A 1 82 ? 7.115 -3.203 -16.214 1.00 82.94 82 PHE A C 1
ATOM 656 O O . PHE A 1 82 ? 8.073 -2.765 -16.849 1.00 82.94 82 PHE A O 1
ATOM 663 N N . ASN A 1 83 ? 5.859 -3.085 -16.646 1.00 86.31 83 ASN A N 1
ATOM 664 C CA . ASN A 1 83 ? 5.520 -2.361 -17.859 1.00 86.31 83 ASN A CA 1
ATOM 665 C C . ASN A 1 83 ? 5.934 -0.884 -17.722 1.00 86.31 83 ASN A C 1
ATOM 667 O O . ASN A 1 83 ? 5.415 -0.148 -16.879 1.00 86.31 83 ASN A O 1
ATOM 671 N N . VAL A 1 84 ? 6.845 -0.451 -18.593 1.00 85.19 84 VAL A N 1
ATOM 672 C CA . VAL A 1 84 ? 7.456 0.885 -18.563 1.00 85.19 84 VAL A CA 1
ATOM 673 C C . VAL A 1 84 ? 6.418 2.010 -18.647 1.00 85.19 84 VAL A C 1
ATOM 675 O O . VAL A 1 84 ? 6.580 3.036 -17.986 1.00 85.19 84 VAL A O 1
ATOM 678 N N . ALA A 1 85 ? 5.344 1.843 -19.426 1.00 87.62 85 ALA A N 1
ATOM 679 C CA . ALA A 1 85 ? 4.305 2.864 -19.564 1.00 87.62 85 ALA A CA 1
ATOM 680 C C . ALA A 1 85 ? 3.522 3.052 -18.254 1.00 87.62 85 ALA A C 1
ATOM 682 O O . ALA A 1 85 ? 3.291 4.183 -17.825 1.00 87.62 85 ALA A O 1
ATOM 683 N N . ILE A 1 86 ? 3.186 1.948 -17.579 1.00 86.62 86 ILE A N 1
ATOM 684 C CA . ILE A 1 86 ? 2.483 1.965 -16.289 1.00 86.62 86 ILE A CA 1
ATOM 685 C C . ILE A 1 86 ? 3.398 2.508 -15.183 1.00 86.62 86 ILE A C 1
ATOM 687 O O . ILE A 1 86 ? 2.962 3.351 -14.396 1.00 86.62 86 ILE A O 1
ATOM 691 N N . CYS A 1 87 ? 4.675 2.107 -15.160 1.00 87.44 87 CYS A N 1
ATOM 692 C CA . CYS A 1 87 ? 5.654 2.664 -14.224 1.00 87.44 87 CYS A CA 1
ATOM 693 C C . CYS A 1 87 ? 5.801 4.176 -14.380 1.00 87.44 87 CYS A C 1
ATOM 695 O O . CYS A 1 87 ? 5.740 4.889 -13.384 1.00 87.44 87 CYS A O 1
ATOM 697 N N . LYS A 1 88 ? 5.936 4.689 -15.610 1.00 86.44 88 LYS A N 1
ATOM 698 C CA . LYS A 1 88 ? 6.018 6.138 -15.861 1.00 86.44 88 LYS A CA 1
ATOM 699 C C . LYS A 1 88 ? 4.781 6.880 -15.357 1.00 86.44 88 LYS A C 1
ATOM 701 O O . LYS A 1 88 ? 4.925 7.909 -14.703 1.00 86.44 88 LYS A O 1
ATOM 706 N N . LEU A 1 89 ? 3.584 6.352 -15.625 1.00 88.94 89 LEU A N 1
ATOM 707 C CA . LEU A 1 89 ? 2.332 6.947 -15.154 1.00 88.94 89 LEU A CA 1
ATOM 708 C C . LEU A 1 89 ? 2.273 7.004 -13.622 1.00 88.94 89 LEU A C 1
ATOM 710 O O . LEU A 1 89 ? 1.873 8.019 -13.056 1.00 88.94 89 LEU A O 1
ATOM 714 N N . MET A 1 90 ? 2.685 5.933 -12.939 1.00 86.50 90 MET A N 1
ATOM 715 C CA . MET A 1 90 ? 2.696 5.921 -11.477 1.00 86.50 90 MET A CA 1
ATOM 716 C C . MET A 1 90 ? 3.791 6.812 -10.887 1.00 86.50 90 MET A C 1
ATOM 718 O O . MET A 1 90 ? 3.500 7.559 -9.958 1.00 86.50 90 MET A O 1
ATOM 722 N N . LEU A 1 91 ? 5.012 6.793 -11.429 1.00 87.69 91 LEU A N 1
ATOM 723 C CA . LEU A 1 91 ? 6.125 7.643 -10.984 1.00 87.69 91 LEU A CA 1
ATOM 724 C C . LEU A 1 91 ? 5.819 9.137 -11.155 1.00 87.69 91 LEU A C 1
ATOM 726 O O . LEU A 1 91 ? 6.243 9.949 -10.334 1.00 87.69 91 LEU A O 1
ATOM 730 N N . HIS A 1 92 ? 5.003 9.503 -12.146 1.00 88.50 92 HIS A N 1
ATOM 731 C CA . HIS A 1 92 ? 4.494 10.867 -12.279 1.00 88.50 92 HIS A CA 1
ATOM 732 C C . HIS A 1 92 ? 3.722 11.334 -11.031 1.00 88.50 92 HIS A C 1
ATOM 734 O O . HIS A 1 92 ? 3.898 12.467 -10.587 1.00 88.50 92 HIS A O 1
ATOM 740 N N . ASN A 1 93 ? 2.949 10.451 -10.384 1.00 85.12 93 ASN A N 1
ATOM 741 C CA . ASN A 1 93 ? 2.247 10.767 -9.129 1.00 85.12 93 ASN A CA 1
ATOM 742 C C . ASN A 1 93 ? 3.194 10.953 -7.928 1.00 85.12 93 ASN A C 1
ATOM 744 O O . ASN A 1 93 ? 2.779 11.486 -6.898 1.00 85.12 93 ASN A O 1
ATOM 748 N N . PHE A 1 94 ? 4.445 10.504 -8.049 1.00 84.38 94 PHE A N 1
ATOM 749 C CA . PHE A 1 94 ? 5.515 10.709 -7.070 1.00 84.38 94 PHE A CA 1
ATOM 750 C C . PHE A 1 94 ? 6.395 11.926 -7.395 1.00 84.38 94 PHE A C 1
ATOM 752 O O . PHE A 1 94 ? 7.356 12.193 -6.683 1.00 84.38 94 PHE A O 1
ATOM 759 N N . GLY A 1 95 ? 6.061 12.693 -8.440 1.00 82.38 95 GLY A N 1
ATOM 760 C CA . GLY A 1 95 ? 6.772 13.917 -8.818 1.00 82.38 95 GLY A CA 1
ATOM 761 C C . GLY A 1 95 ? 7.867 13.721 -9.868 1.00 82.38 95 GLY A C 1
ATOM 762 O O . GLY A 1 95 ? 8.530 14.689 -10.241 1.00 82.38 95 GLY A O 1
ATOM 763 N N . TYR A 1 96 ? 8.045 12.507 -10.397 1.00 81.00 96 TYR A N 1
ATOM 764 C CA . TYR A 1 96 ? 8.979 12.282 -11.497 1.00 81.00 96 TYR A CA 1
ATOM 765 C C . TYR A 1 96 ? 8.397 12.855 -12.783 1.00 81.00 96 TYR A C 1
ATOM 767 O O . TYR A 1 96 ? 7.337 12.446 -13.253 1.00 81.00 96 TYR A O 1
ATOM 775 N N . SER A 1 97 ? 9.115 13.799 -13.380 1.00 76.00 97 SER A N 1
ATOM 776 C CA . SER A 1 97 ? 8.727 14.408 -14.645 1.00 76.00 97 SER A CA 1
ATOM 777 C C . SER A 1 97 ? 9.781 14.119 -15.699 1.00 76.00 97 SER A C 1
ATOM 779 O O . SER A 1 97 ? 10.977 14.308 -15.475 1.00 76.00 97 SER A O 1
ATOM 781 N N . ASN A 1 98 ? 9.334 13.675 -16.870 1.00 68.81 98 ASN A N 1
ATOM 782 C CA . ASN A 1 98 ? 10.206 13.546 -18.022 1.00 68.81 98 ASN A CA 1
ATOM 783 C C . ASN A 1 98 ? 10.268 14.896 -18.745 1.00 68.81 98 ASN A C 1
ATOM 785 O O . ASN A 1 98 ? 9.405 15.205 -19.567 1.00 68.81 98 ASN A O 1
ATOM 789 N N . LYS A 1 99 ? 11.278 15.713 -18.437 1.00 66.38 99 LYS A N 1
ATOM 790 C CA . LYS A 1 99 ? 11.565 16.919 -19.220 1.00 66.38 99 LYS A CA 1
ATOM 791 C C . LYS A 1 99 ? 12.359 16.526 -20.462 1.00 66.38 99 LYS A C 1
ATOM 793 O O . LYS A 1 99 ? 13.585 16.489 -20.430 1.00 66.38 99 LYS A O 1
ATOM 798 N N . GLN A 1 100 ? 11.665 16.262 -21.564 1.00 64.44 100 GLN A N 1
ATOM 799 C CA . GLN A 1 100 ? 12.314 16.276 -22.871 1.00 64.44 100 GLN A CA 1
ATOM 800 C C . GLN A 1 100 ? 12.540 17.733 -23.269 1.00 64.44 100 GLN A C 1
ATOM 802 O O . GLN A 1 100 ? 11.585 18.480 -23.485 1.00 64.44 100 GLN A O 1
ATOM 807 N N . LYS A 1 101 ? 13.810 18.151 -23.320 1.00 52.75 101 LYS A N 1
ATOM 808 C CA . LYS A 1 101 ? 14.171 19.368 -24.045 1.00 52.75 101 LYS A CA 1
ATOM 809 C C . LYS A 1 101 ? 13.897 19.092 -25.523 1.00 52.75 101 LYS A C 1
ATOM 811 O O . LYS A 1 101 ? 14.433 18.128 -26.065 1.00 52.75 101 LYS A O 1
ATOM 816 N N . LYS A 1 102 ? 12.987 19.879 -26.090 1.00 47.25 102 LYS A N 1
ATOM 817 C CA . LYS A 1 102 ? 12.770 19.972 -27.532 1.00 47.25 102 LYS A CA 1
ATOM 818 C C . LYS A 1 102 ? 13.975 20.627 -28.192 1.00 47.25 102 LYS A C 1
ATOM 820 O O . LYS A 1 102 ? 14.579 21.499 -27.524 1.00 47.25 102 LYS A O 1
#

Nearest PDB structures (foldseek):
  2vt3-assembly1_B  TM=4.928E-01  e=2.493E+00  Bacillus subtilis

pLDDT: mean 82.41, std 12.08, range [34.5, 91.69]

Radius of gyration: 15.65 Å; Cα contacts (8 Å, |Δi|>4): 78; chains: 1; bounding box: 41×33×44 Å